Protein AF-A0A2D4M2H2-F1 (afdb_monomer)

Secondary structure (DSSP, 8-state):
--TTS---BTTTBT-S--HHHHHHHHTTPPPP-----------SS----TT---------TTTTSTT--SS-S---EEEEE--S-GGG--EEEE-TT--EEEEE---TT---S--EEEEEE-

Nearest PDB structures (foldseek):
  4z2a-assembly1_A  TM=1.006E+00  e=3.298E-13  Homo sapiens
  6eqv-assembly1_A  TM=1.004E+00  e=7.338E-13  Homo sapiens
  1p8j-assembly1_A  TM=1.001E+00  e=2.975E-12  Mus musculus

Foldseek 3Di:
DFLVPADADPVAGSHDDDPVVVVVCVVVDDDDDDQADDDDDQDPDDDDQPPHDDGDDDDQCCPPDPRRDPDDDDDWDFDDDFDQFQLQDWDWDADPSGDIDTQDDRDPPGRDRRHHDRDIGD

pLDDT: mean 97.58, std 1.26, range [90.19, 98.69]

Structure (mmCIF, N/CA/C/O backbone):
data_AF-A0A2D4M2H2-F1
#
_entry.id   AF-A0A2D4M2H2-F1
#
loop_
_atom_site.group_PDB
_atom_site.id
_atom_site.type_symbol
_atom_site.label_atom_id
_atom_site.label_alt_id
_atom_site.label_comp_id
_atom_site.label_asym_id
_atom_site.label_entity_id
_atom_site.label_seq_id
_atom_site.pdbx_PDB_ins_code
_atom_site.Cartn_x
_atom_site.Cartn_y
_atom_site.Cartn_z
_atom_site.occupancy
_atom_site.B_iso_or_equiv
_atom_site.auth_seq_id
_atom_site.auth_comp_id
_atom_site.auth_asym_id
_atom_site.auth_atom_id
_atom_site.pdbx_PDB_model_num
ATOM 1 N N . THR A 1 1 ? -11.383 -9.904 0.463 1.00 95.12 1 THR A N 1
ATOM 2 C CA . THR A 1 1 ? -11.656 -9.420 1.832 1.00 95.12 1 THR A CA 1
ATOM 3 C C . THR A 1 1 ? -10.337 -9.247 2.551 1.00 95.12 1 THR A C 1
ATOM 5 O O . THR A 1 1 ? -9.447 -10.048 2.304 1.00 95.12 1 THR A O 1
ATOM 8 N N . ASN A 1 2 ? -10.172 -8.196 3.354 1.00 98.19 2 ASN A N 1
ATOM 9 C CA . AS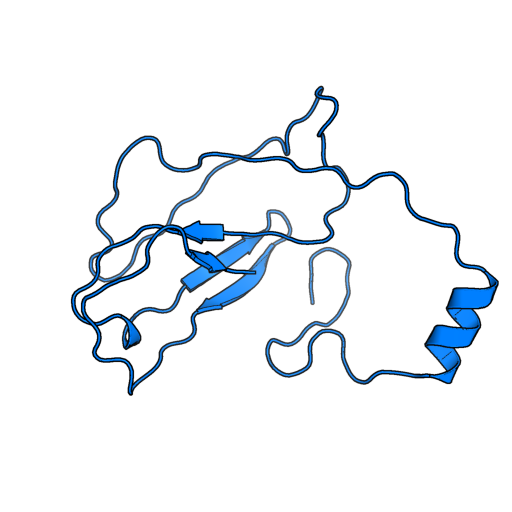N A 1 2 ? -8.954 -7.959 4.132 1.00 98.19 2 ASN A CA 1
ATOM 10 C C . ASN A 1 2 ? -8.939 -8.779 5.438 1.00 98.19 2 ASN A C 1
ATOM 12 O O . ASN A 1 2 ? -9.914 -9.457 5.764 1.00 98.19 2 ASN A O 1
ATOM 16 N N . GLY A 1 3 ? -7.848 -8.683 6.202 1.00 97.75 3 GLY A N 1
ATOM 17 C CA . GLY A 1 3 ? -7.649 -9.438 7.446 1.00 97.75 3 GLY A CA 1
ATOM 18 C C . GLY A 1 3 ? -8.705 -9.204 8.535 1.00 97.75 3 GLY A C 1
ATOM 19 O O . GLY A 1 3 ? -8.859 -10.036 9.418 1.00 97.75 3 GLY A O 1
ATOM 20 N N . VAL A 1 4 ? -9.471 -8.111 8.461 1.00 97.81 4 VAL A N 1
ATOM 21 C CA . VAL A 1 4 ? -10.541 -7.780 9.422 1.00 97.81 4 VAL A CA 1
ATOM 22 C C . VAL A 1 4 ? -11.945 -7.981 8.839 1.00 97.81 4 VAL A C 1
ATOM 24 O O . VAL A 1 4 ? -12.914 -7.417 9.341 1.00 97.81 4 VAL A O 1
ATOM 27 N N . GLY A 1 5 ? -12.075 -8.752 7.756 1.00 98.00 5 GLY A N 1
ATOM 28 C CA . GLY A 1 5 ? -13.377 -9.140 7.210 1.00 98.00 5 GLY A CA 1
ATOM 29 C C . GLY A 1 5 ? -14.050 -8.100 6.306 1.00 98.00 5 GLY A C 1
ATOM 30 O O . GLY A 1 5 ? -15.191 -8.303 5.898 1.00 98.00 5 GLY A O 1
ATOM 31 N N . ARG A 1 6 ? -13.371 -7.009 5.925 1.00 98.31 6 ARG A N 1
ATOM 32 C CA . ARG A 1 6 ? -13.942 -5.973 5.043 1.00 98.31 6 ARG A CA 1
ATOM 33 C C . ARG A 1 6 ? -13.592 -6.212 3.575 1.00 98.31 6 ARG A C 1
ATOM 35 O O . ARG A 1 6 ? -12.473 -6.608 3.238 1.00 98.31 6 ARG A O 1
ATOM 42 N N . LYS A 1 7 ? -14.547 -5.974 2.674 1.00 98.44 7 LYS A N 1
ATOM 43 C CA . LYS A 1 7 ? -14.294 -5.974 1.225 1.00 98.44 7 LYS A CA 1
ATOM 44 C C . LYS A 1 7 ? -13.563 -4.683 0.849 1.00 98.44 7 LYS A C 1
ATOM 46 O O . LYS A 1 7 ? -13.897 -3.620 1.356 1.00 98.44 7 LYS A O 1
ATOM 51 N N . VAL A 1 8 ? -12.559 -4.803 -0.013 1.00 98.19 8 VAL A N 1
ATOM 52 C CA . VAL A 1 8 ? -11.766 -3.683 -0.529 1.00 98.19 8 VAL A CA 1
ATOM 53 C C . VAL A 1 8 ? -11.417 -3.972 -1.987 1.00 98.19 8 VAL A C 1
ATOM 55 O O . VAL A 1 8 ? -11.204 -5.133 -2.343 1.00 98.19 8 VAL A O 1
ATOM 58 N N . SER A 1 9 ? -11.396 -2.934 -2.817 1.00 98.19 9 SER A N 1
ATOM 59 C CA . SER A 1 9 ? -11.045 -2.981 -4.237 1.00 98.19 9 SER A CA 1
ATOM 60 C C . SER A 1 9 ? -9.999 -1.918 -4.554 1.00 98.19 9 SER A C 1
ATOM 62 O O . SER A 1 9 ? -10.096 -0.796 -4.064 1.00 98.19 9 SER A O 1
ATOM 64 N N . HIS A 1 10 ? -9.045 -2.229 -5.431 1.00 97.62 10 HIS A N 1
ATOM 65 C CA . HIS A 1 10 ? -8.098 -1.239 -5.960 1.00 97.62 10 HIS A CA 1
ATOM 66 C C . HIS A 1 10 ? -8.773 -0.153 -6.805 1.00 97.62 10 HIS A C 1
ATOM 68 O O . HIS A 1 10 ? -8.230 0.937 -6.929 1.00 97.62 10 HIS A O 1
ATOM 74 N N . SER A 1 11 ? -9.960 -0.421 -7.355 1.00 97.56 11 SER A N 1
ATOM 75 C CA . SER A 1 11 ? -10.730 0.559 -8.134 1.00 97.56 11 SER A CA 1
ATOM 76 C C . SER A 1 11 ? -11.732 1.348 -7.290 1.00 97.56 11 SER A C 1
ATOM 78 O O . SER A 1 11 ? -12.063 2.472 -7.646 1.00 97.56 11 SER A O 1
ATOM 80 N N . TYR A 1 12 ? -12.237 0.764 -6.195 1.00 97.62 12 TYR A N 1
ATOM 81 C CA . TYR A 1 12 ? -13.371 1.321 -5.436 1.00 97.62 12 TYR A CA 1
ATOM 82 C C . TYR A 1 12 ? -13.084 1.568 -3.950 1.00 97.62 12 TYR A C 1
ATOM 84 O O . TYR A 1 12 ? -13.980 1.976 -3.214 1.00 97.62 12 TYR A O 1
ATOM 92 N N . GLY A 1 13 ? -11.874 1.283 -3.467 1.00 98.19 13 GLY A N 1
ATOM 93 C CA . GLY A 1 13 ? -11.564 1.340 -2.041 1.00 98.19 13 GLY A CA 1
ATOM 94 C C . GLY A 1 13 ? -12.512 0.453 -1.229 1.00 98.19 13 GLY A C 1
ATOM 95 O O . GLY A 1 13 ? -12.749 -0.703 -1.586 1.00 98.19 13 GLY A O 1
ATOM 96 N N . TYR A 1 14 ? -13.073 0.998 -0.148 1.00 98.31 14 TYR A N 1
ATOM 97 C CA . TYR A 1 14 ? -14.077 0.321 0.686 1.00 98.31 14 TYR A CA 1
ATOM 98 C C . TYR A 1 14 ? -15.507 0.358 0.113 1.00 98.31 14 TYR A C 1
ATOM 100 O O . TYR A 1 14 ? -16.416 -0.193 0.731 1.00 98.31 14 TYR A O 1
ATOM 108 N N . GLY A 1 15 ? -15.707 0.943 -1.070 1.00 98.38 15 GLY A N 1
ATOM 109 C CA . GLY A 1 15 ? -17.002 1.048 -1.735 1.00 98.38 15 GLY A CA 1
ATOM 110 C C . GLY A 1 15 ? -17.510 2.484 -1.821 1.00 98.38 15 GLY A C 1
ATOM 111 O O . GLY A 1 15 ? -16.782 3.445 -1.578 1.00 98.38 15 GLY A O 1
ATOM 112 N N . LEU A 1 16 ? -18.776 2.615 -2.212 1.00 98.50 16 LEU A N 1
ATOM 113 C CA . LEU A 1 16 ? -19.441 3.904 -2.354 1.00 98.50 16 LEU A CA 1
ATOM 114 C C . LEU A 1 16 ? -19.654 4.559 -0.981 1.00 98.50 16 LEU A C 1
ATOM 116 O O . LEU A 1 16 ? -19.991 3.880 -0.011 1.00 98.50 16 LEU A O 1
ATOM 120 N N . LEU A 1 17 ? -19.479 5.878 -0.910 1.00 98.56 17 LEU A N 1
ATOM 121 C CA . LEU A 1 17 ? -19.775 6.642 0.299 1.00 98.56 17 LEU A CA 1
ATOM 122 C C . LEU A 1 17 ? -21.283 6.667 0.564 1.00 98.56 17 LEU A C 1
ATOM 124 O O . LEU A 1 17 ? -22.070 6.974 -0.329 1.00 98.56 17 LEU A O 1
ATOM 128 N N . ASP A 1 18 ? -21.665 6.416 1.812 1.00 98.50 18 ASP A N 1
ATOM 129 C CA . ASP A 1 18 ? -23.037 6.557 2.297 1.00 98.50 18 ASP A CA 1
ATOM 130 C C . ASP A 1 18 ? -23.096 7.724 3.290 1.00 98.50 18 ASP A C 1
ATOM 132 O O . ASP A 1 18 ? -22.598 7.636 4.416 1.00 98.50 18 ASP A O 1
ATOM 136 N N . ALA A 1 19 ? -23.684 8.842 2.859 1.00 98.56 19 ALA A N 1
ATOM 137 C CA . ALA A 1 19 ? -23.782 10.051 3.674 1.00 98.56 19 ALA A CA 1
ATOM 138 C C . ALA A 1 19 ? -24.600 9.834 4.958 1.00 98.56 19 ALA A C 1
ATOM 140 O O . ALA A 1 19 ? -24.225 10.345 6.016 1.00 98.56 19 ALA A O 1
ATOM 141 N N . GLY A 1 20 ? -25.681 9.051 4.888 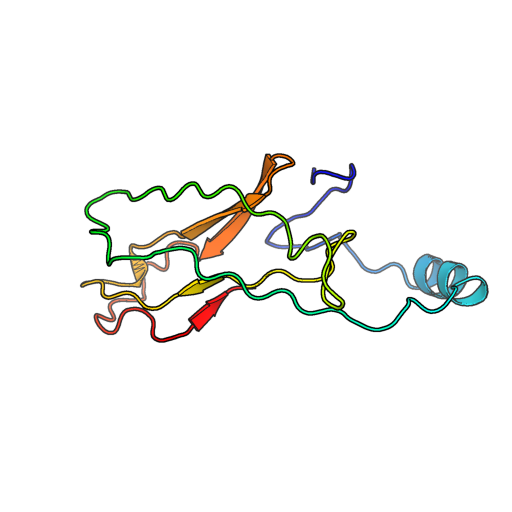1.00 98.69 20 GLY A N 1
ATOM 142 C CA . GLY A 1 20 ? -26.522 8.747 6.043 1.00 98.69 20 GLY A CA 1
ATOM 143 C C . GLY A 1 20 ? -25.769 7.909 7.074 1.00 98.69 20 GLY A C 1
ATOM 144 O O . GLY A 1 20 ? -25.758 8.251 8.258 1.00 98.69 20 GLY A O 1
ATOM 145 N N . ALA A 1 21 ? -25.068 6.868 6.620 1.00 98.56 21 ALA A N 1
ATOM 146 C CA . ALA A 1 21 ? -24.257 6.016 7.485 1.00 98.56 21 ALA A CA 1
ATOM 147 C C . ALA A 1 21 ? -23.077 6.773 8.116 1.00 98.56 21 ALA A C 1
ATOM 149 O O . ALA A 1 21 ? -22.804 6.598 9.305 1.00 98.56 21 ALA A O 1
ATOM 150 N N . MET A 1 22 ? -22.401 7.648 7.360 1.00 98.62 22 MET A N 1
ATOM 151 C CA . MET A 1 22 ? -21.299 8.466 7.883 1.00 98.62 22 MET A CA 1
ATOM 152 C C . MET A 1 22 ? -21.765 9.405 9.000 1.00 98.62 22 MET A C 1
ATOM 154 O O . MET A 1 22 ? -21.148 9.435 10.064 1.00 98.62 22 MET A O 1
ATOM 158 N N . VAL A 1 23 ? -22.868 10.136 8.801 1.00 98.56 23 VAL A N 1
ATOM 159 C CA . VAL A 1 23 ? -23.411 11.046 9.827 1.00 98.56 23 VAL A CA 1
ATOM 160 C C . VAL A 1 23 ? -23.921 10.268 11.040 1.00 98.56 23 VAL A C 1
ATOM 162 O O . VAL A 1 23 ? -23.699 10.688 12.176 1.00 98.56 23 VAL A O 1
ATOM 165 N N . ALA A 1 24 ? -24.579 9.126 10.826 1.00 98.56 24 ALA A N 1
ATOM 166 C CA . ALA A 1 24 ? -25.038 8.269 11.915 1.00 98.56 24 ALA A CA 1
ATOM 167 C C . ALA A 1 24 ? -23.868 7.764 12.776 1.00 98.56 24 ALA A C 1
ATOM 169 O O . ALA A 1 24 ? -23.948 7.822 14.002 1.00 98.56 24 ALA A O 1
ATOM 170 N N . LEU A 1 25 ? -22.765 7.337 12.149 1.00 98.44 25 LEU A N 1
ATOM 171 C CA . LEU A 1 25 ? -21.555 6.914 12.854 1.00 98.44 25 LEU A CA 1
ATOM 172 C C . LEU A 1 25 ? -20.876 8.086 13.579 1.00 98.44 25 LEU A C 1
ATOM 174 O O . LEU A 1 25 ? -20.457 7.927 14.724 1.00 98.44 25 LEU A O 1
ATOM 178 N N . ALA A 1 26 ? -20.803 9.261 12.945 1.00 98.44 26 ALA A N 1
ATOM 179 C CA . ALA A 1 26 ? -20.146 10.445 13.498 1.00 98.44 26 ALA A CA 1
ATOM 180 C C . ALA A 1 26 ? -20.762 10.912 14.826 1.00 98.44 26 ALA A C 1
ATOM 182 O O . ALA A 1 26 ? -20.031 11.333 15.719 1.00 98.44 26 ALA A O 1
ATOM 183 N N . LYS A 1 27 ? -22.087 10.785 14.994 1.00 98.44 27 LYS A N 1
ATOM 184 C CA . LYS A 1 27 ? -22.790 11.163 16.236 1.00 98.44 27 LYS A CA 1
ATOM 185 C C . LYS A 1 27 ? -22.295 10.414 17.476 1.00 98.44 27 LYS A C 1
ATOM 187 O O . LYS A 1 27 ? -22.339 10.972 18.566 1.00 98.44 27 LYS A O 1
ATOM 192 N N . ASN A 1 28 ? -21.819 9.182 17.302 1.00 98.06 28 ASN A N 1
ATOM 193 C CA . ASN A 1 28 ? -21.343 8.316 18.383 1.00 98.06 28 ASN A CA 1
ATOM 194 C C . ASN A 1 28 ? -19.839 8.009 18.256 1.00 98.06 28 ASN A C 1
ATOM 196 O O . ASN A 1 28 ? -19.340 7.058 18.862 1.00 98.06 28 ASN A O 1
ATOM 200 N N . TRP A 1 29 ? -19.111 8.773 17.437 1.00 98.31 29 TRP A N 1
ATOM 201 C CA . TRP A 1 29 ? -17.699 8.524 17.184 1.00 98.31 29 TRP A CA 1
ATOM 202 C C . TRP A 1 29 ? -16.842 8.974 18.366 1.00 98.31 29 TRP A C 1
ATOM 204 O O . TRP A 1 29 ? -16.882 10.129 18.783 1.00 98.31 29 TRP A O 1
ATOM 214 N N . THR A 1 30 ? -16.018 8.065 18.881 1.00 98.38 30 THR A N 1
ATOM 215 C CA . THR A 1 30 ? -14.979 8.405 19.858 1.00 98.38 30 THR A CA 1
ATOM 216 C C . THR A 1 30 ? -13.680 8.690 19.117 1.00 98.38 30 THR A C 1
ATOM 218 O O . THR A 1 30 ? -13.210 7.843 18.354 1.00 98.38 30 THR A O 1
ATOM 221 N N . SER A 1 31 ? -13.092 9.867 19.345 1.00 97.81 31 SER A N 1
ATOM 222 C CA . SER A 1 31 ? -11.805 10.238 18.753 1.00 97.81 31 SER A CA 1
ATOM 223 C C . SER A 1 31 ? -10.739 9.183 19.034 1.00 97.81 31 SER A C 1
ATOM 225 O O . SER A 1 31 ? -10.599 8.692 20.156 1.00 97.81 31 SER A O 1
ATOM 227 N N . VAL A 1 32 ? -9.982 8.836 17.994 1.00 97.25 32 VAL A N 1
ATOM 228 C CA . VAL A 1 32 ? -8.866 7.898 18.112 1.00 97.25 32 VAL A CA 1
ATOM 229 C C . VAL A 1 32 ? -7.715 8.529 18.898 1.00 97.25 32 VAL A C 1
ATOM 231 O O . VAL A 1 32 ? -7.616 9.751 19.016 1.00 97.25 32 VAL A O 1
ATOM 234 N N . GLY A 1 33 ? -6.848 7.684 19.461 1.00 95.62 33 GLY A N 1
ATOM 235 C CA . GLY A 1 33 ? -5.647 8.143 20.157 1.00 95.62 33 GLY A CA 1
ATOM 236 C C . GLY A 1 33 ? -4.620 8.790 19.214 1.00 95.62 33 GLY A C 1
ATOM 237 O O . GLY A 1 33 ? -4.815 8.805 17.998 1.00 95.62 33 GLY A O 1
ATOM 238 N N . PRO A 1 34 ? -3.497 9.294 19.756 1.00 96.44 34 PRO A N 1
ATOM 239 C CA . PRO A 1 34 ? -2.437 9.884 18.947 1.00 96.44 34 PRO A CA 1
ATOM 240 C C . PRO A 1 34 ? -1.910 8.914 17.887 1.00 96.44 34 PRO A C 1
ATOM 242 O O . PRO A 1 34 ? -1.672 7.736 18.174 1.00 96.44 34 PRO A O 1
ATOM 245 N N . GLN A 1 35 ? -1.672 9.434 16.683 1.00 97.69 35 GLN A N 1
ATOM 246 C CA . GLN A 1 35 ? -1.047 8.681 15.603 1.00 97.69 35 GLN A CA 1
ATOM 247 C C . GLN A 1 35 ? 0.341 8.187 16.036 1.00 97.69 35 GLN A C 1
ATOM 249 O O . GLN A 1 35 ? 1.132 8.928 16.623 1.00 97.69 35 GLN A O 1
ATOM 254 N N . ARG A 1 36 ? 0.660 6.933 15.706 1.00 97.69 36 ARG A N 1
ATOM 255 C CA . ARG A 1 36 ? 1.988 6.342 15.911 1.00 97.69 36 ARG A CA 1
ATOM 256 C C . ARG A 1 36 ? 2.618 5.983 14.574 1.00 97.69 36 ARG A C 1
ATOM 258 O O . ARG A 1 36 ? 1.935 5.507 13.671 1.00 97.69 36 ARG A O 1
ATOM 265 N N . LYS A 1 37 ? 3.935 6.166 14.472 1.00 98.25 37 LYS A N 1
ATOM 266 C CA . LYS A 1 37 ? 4.718 5.850 13.272 1.00 98.25 37 LYS A CA 1
ATOM 267 C C . LYS A 1 37 ? 5.854 4.887 13.608 1.00 98.25 37 LYS A C 1
ATOM 269 O O . LYS A 1 37 ? 6.826 5.266 14.261 1.00 98.25 37 LYS A O 1
ATOM 274 N N . CYS A 1 38 ? 5.736 3.653 13.134 1.00 98.25 38 CYS A N 1
ATOM 275 C CA . CYS A 1 38 ? 6.808 2.664 13.175 1.00 98.25 38 CYS A CA 1
ATOM 276 C C . CYS A 1 38 ? 7.515 2.633 11.814 1.00 98.25 38 CYS A C 1
ATOM 278 O O . CYS A 1 38 ? 6.856 2.488 10.786 1.00 98.25 38 CYS A O 1
ATOM 280 N N . ILE A 1 39 ? 8.836 2.811 11.810 1.00 97.88 39 ILE A N 1
ATOM 281 C CA . ILE A 1 39 ? 9.681 2.761 10.609 1.00 97.88 39 ILE A CA 1
ATOM 282 C C . ILE A 1 39 ? 10.543 1.511 10.722 1.00 97.88 39 ILE A C 1
ATOM 284 O O . ILE A 1 39 ? 11.098 1.249 11.790 1.00 97.88 39 ILE A O 1
ATOM 288 N N . ILE A 1 40 ? 10.603 0.734 9.644 1.00 97.06 40 ILE A N 1
ATOM 289 C CA . ILE A 1 40 ? 11.286 -0.556 9.612 1.00 97.06 40 ILE A CA 1
ATOM 290 C C . ILE A 1 40 ? 12.089 -0.634 8.321 1.00 97.06 40 ILE A C 1
ATOM 292 O O . ILE A 1 40 ? 11.505 -0.631 7.236 1.00 97.06 40 ILE A O 1
ATOM 296 N N . ASP A 1 41 ? 13.406 -0.736 8.453 1.00 96.44 41 ASP A N 1
ATOM 297 C CA . ASP A 1 41 ? 14.294 -1.002 7.328 1.00 96.44 41 ASP A CA 1
ATOM 298 C C . ASP A 1 41 ? 14.299 -2.508 7.054 1.00 96.44 41 ASP A C 1
ATOM 300 O O . ASP A 1 41 ? 14.558 -3.321 7.943 1.00 96.44 41 ASP A O 1
ATOM 304 N N . ILE A 1 42 ? 13.928 -2.889 5.831 1.00 96.25 42 ILE A N 1
ATOM 305 C CA . ILE A 1 42 ? 13.664 -4.293 5.479 1.00 96.25 42 ILE A CA 1
ATOM 306 C C . ILE A 1 42 ? 14.895 -4.985 4.895 1.00 96.25 42 ILE A C 1
ATOM 308 O O . ILE A 1 42 ? 15.108 -6.172 5.138 1.00 96.25 42 ILE A O 1
ATOM 312 N N . LEU A 1 43 ? 15.679 -4.274 4.085 1.00 94.50 43 LEU A N 1
ATOM 313 C CA . LEU A 1 43 ? 16.794 -4.848 3.342 1.00 94.50 43 LEU A CA 1
ATOM 314 C C . LEU A 1 43 ? 18.125 -4.380 3.940 1.00 94.50 43 LEU A C 1
ATOM 316 O O . LEU A 1 43 ? 18.396 -3.182 3.899 1.00 94.50 43 LEU A O 1
ATOM 320 N N . PRO A 1 44 ? 18.965 -5.295 4.460 1.00 90.19 44 PRO A N 1
ATOM 321 C CA . PRO A 1 44 ? 20.320 -4.947 4.883 1.00 90.19 44 PRO A CA 1
ATOM 322 C C . PRO A 1 44 ? 21.268 -4.768 3.688 1.00 90.19 44 PRO A C 1
ATOM 324 O O . PRO A 1 44 ? 22.279 -4.085 3.801 1.00 90.19 44 PRO A O 1
ATOM 327 N N . GLU A 1 45 ? 20.937 -5.373 2.544 1.00 94.38 45 GLU A N 1
ATOM 328 C CA . GLU A 1 45 ? 21.727 -5.346 1.316 1.00 94.38 45 GLU A CA 1
ATOM 329 C C . GLU A 1 45 ? 20.821 -5.251 0.072 1.00 94.38 45 GLU A C 1
ATOM 331 O O . GLU A 1 45 ? 19.659 -5.685 0.121 1.00 94.38 45 GLU A O 1
ATOM 336 N N . PRO A 1 46 ? 21.319 -4.695 -1.050 1.00 96.81 46 PRO A N 1
ATOM 337 C CA . PRO A 1 46 ? 20.585 -4.663 -2.311 1.00 96.81 46 PRO A CA 1
ATOM 338 C C . PRO A 1 46 ? 20.249 -6.070 -2.818 1.00 96.81 46 PRO A C 1
ATOM 340 O O . PRO A 1 46 ? 21.038 -7.001 -2.670 1.00 96.81 46 PRO A O 1
ATOM 343 N N . LYS A 1 47 ? 19.094 -6.219 -3.474 1.00 97.31 47 LYS A N 1
ATOM 344 C CA . LYS A 1 47 ? 18.668 -7.480 -4.095 1.00 97.31 47 LYS A CA 1
ATOM 345 C C . LYS A 1 47 ? 18.407 -7.291 -5.579 1.00 97.31 47 LYS A C 1
ATOM 347 O O . LYS A 1 47 ? 17.774 -6.311 -5.967 1.00 97.31 47 LYS A O 1
ATOM 352 N N . ASP A 1 48 ? 18.863 -8.248 -6.383 1.00 97.00 48 ASP A N 1
ATOM 353 C CA . ASP A 1 48 ? 18.551 -8.270 -7.808 1.00 97.00 48 ASP A CA 1
ATOM 354 C C . ASP A 1 48 ? 17.065 -8.581 -8.032 1.00 97.00 48 ASP A C 1
ATOM 356 O O . ASP A 1 48 ? 16.494 -9.462 -7.385 1.00 97.00 48 ASP A O 1
ATOM 360 N N . ILE A 1 49 ? 16.437 -7.836 -8.942 1.00 97.12 49 ILE A N 1
ATOM 361 C CA . ILE A 1 49 ? 15.017 -8.006 -9.273 1.00 97.12 49 ILE A CA 1
ATOM 362 C C . ILE A 1 49 ? 14.839 -9.132 -10.299 1.00 97.12 49 ILE A C 1
ATOM 364 O O . ILE A 1 49 ? 13.872 -9.894 -10.218 1.00 97.12 49 ILE A O 1
ATOM 368 N N . GLY A 1 50 ? 15.749 -9.237 -11.275 1.00 93.31 50 GLY A N 1
ATOM 369 C CA . GLY A 1 50 ? 15.641 -10.177 -12.387 1.00 93.31 50 GLY A CA 1
ATOM 370 C C . GLY A 1 50 ? 14.244 -10.181 -13.028 1.00 93.31 50 GLY A C 1
ATOM 371 O O . GLY A 1 50 ? 13.702 -9.140 -13.410 1.00 93.31 50 GLY A O 1
ATOM 372 N N . LYS A 1 51 ? 13.648 -11.377 -13.129 1.00 94.75 51 LYS A N 1
ATOM 373 C CA . LYS A 1 51 ? 12.254 -11.572 -13.578 1.00 94.75 51 LYS A CA 1
ATOM 374 C C . LYS A 1 51 ? 11.232 -11.491 -12.441 1.00 94.75 51 LYS A C 1
ATOM 376 O O . LYS A 1 51 ? 10.065 -11.210 -12.693 1.00 94.75 51 LYS A O 1
ATOM 381 N N . PHE A 1 52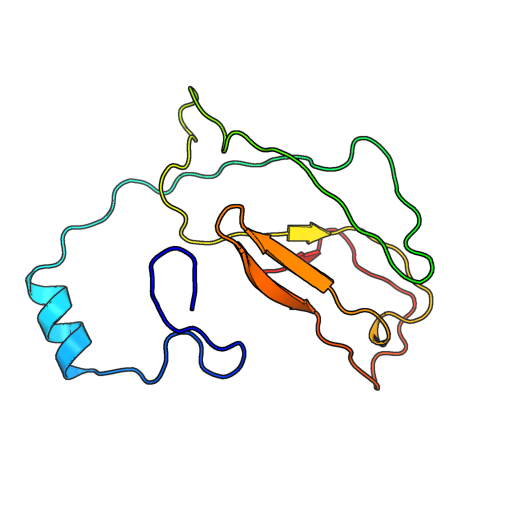 ? 11.645 -11.818 -11.221 1.00 97.06 52 PHE A N 1
ATOM 382 C CA . PHE A 1 52 ? 10.789 -11.877 -10.045 1.00 97.06 52 PHE A CA 1
ATOM 383 C C . PHE A 1 52 ? 11.654 -11.827 -8.788 1.00 97.06 52 PHE A C 1
ATOM 385 O O . PHE A 1 52 ? 12.619 -12.581 -8.669 1.00 97.06 52 PHE A O 1
ATOM 392 N N . LEU A 1 53 ? 11.251 -10.991 -7.834 1.00 98.06 53 LEU A N 1
ATOM 393 C CA . LEU A 1 53 ? 11.877 -10.875 -6.526 1.00 98.06 53 LEU A CA 1
ATOM 394 C C . LEU A 1 53 ? 10.804 -10.935 -5.444 1.00 98.06 53 LEU A C 1
ATOM 396 O O . LEU A 1 53 ? 9.814 -10.204 -5.487 1.00 98.06 53 LEU A O 1
ATOM 400 N N . GLU A 1 54 ? 11.047 -11.770 -4.439 1.00 97.88 54 GLU A N 1
ATOM 401 C CA . GLU A 1 54 ? 10.228 -11.850 -3.240 1.00 97.88 54 GLU A CA 1
ATOM 402 C C . GLU A 1 54 ? 11.077 -11.568 -2.000 1.00 97.88 54 GLU A C 1
ATOM 404 O O . GLU A 1 54 ? 12.133 -12.166 -1.785 1.00 97.88 54 GLU A O 1
ATOM 409 N N . VAL A 1 55 ? 10.597 -10.651 -1.161 1.00 97.75 55 VAL A N 1
ATOM 410 C CA . VAL A 1 55 ? 11.229 -10.296 0.110 1.00 97.75 55 VAL A CA 1
ATOM 411 C C . VAL A 1 55 ? 10.248 -10.598 1.232 1.00 97.75 55 VAL A C 1
ATOM 413 O O . VAL A 1 55 ? 9.176 -10.001 1.310 1.00 97.75 55 VAL A O 1
ATOM 416 N N . ARG A 1 56 ? 10.619 -11.533 2.110 1.00 97.12 56 ARG A N 1
ATOM 417 C CA . ARG A 1 56 ? 9.859 -11.870 3.317 1.00 97.12 56 ARG A CA 1
ATOM 418 C C . ARG A 1 56 ? 10.610 -11.371 4.536 1.00 97.12 56 ARG A C 1
ATOM 420 O O . ARG A 1 56 ? 11.758 -11.748 4.738 1.00 97.12 56 ARG A O 1
ATOM 427 N N . GLN A 1 57 ? 9.936 -10.582 5.363 1.00 95.75 57 GLN A N 1
ATOM 428 C CA . GLN A 1 57 ? 10.483 -10.099 6.621 1.00 95.75 57 GLN A CA 1
ATOM 429 C C . GLN A 1 57 ? 9.436 -10.240 7.719 1.00 95.75 57 GLN A C 1
ATOM 431 O O . GLN A 1 57 ? 8.297 -9.794 7.573 1.00 95.75 57 GLN A O 1
ATOM 436 N N . LYS A 1 58 ? 9.831 -10.851 8.839 1.00 96.12 58 LYS A N 1
ATOM 437 C CA . LYS A 1 58 ? 9.037 -10.807 10.066 1.00 96.12 58 LYS A CA 1
ATOM 438 C C . LYS A 1 58 ? 9.342 -9.491 10.772 1.00 96.12 58 LYS A C 1
ATOM 440 O O . LYS A 1 58 ? 10.508 -9.162 10.982 1.00 96.12 58 LYS A O 1
ATOM 445 N N . VAL A 1 59 ? 8.294 -8.758 11.124 1.00 96.19 59 VAL A N 1
ATOM 446 C CA . VAL A 1 59 ? 8.383 -7.463 11.803 1.00 96.19 59 VAL A CA 1
ATOM 447 C C . VAL A 1 59 ? 7.592 -7.498 13.105 1.00 96.19 59 VAL A C 1
ATOM 449 O O . VAL A 1 59 ? 6.603 -8.223 13.208 1.00 96.19 59 VAL A O 1
ATOM 452 N N . ASP A 1 60 ? 8.025 -6.724 14.094 1.00 95.62 60 ASP A N 1
ATOM 453 C CA . ASP A 1 60 ? 7.403 -6.636 15.422 1.00 95.62 60 ASP A CA 1
ATOM 454 C C . ASP A 1 60 ? 6.489 -5.407 15.585 1.00 95.62 60 ASP A C 1
ATOM 456 O O . ASP A 1 60 ? 5.919 -5.198 16.653 1.00 95.62 60 ASP A O 1
ATOM 460 N N . ALA A 1 61 ? 6.362 -4.579 14.542 1.00 97.12 61 ALA A N 1
ATOM 461 C CA . ALA A 1 61 ? 5.624 -3.315 14.564 1.00 97.12 61 ALA A CA 1
ATOM 462 C C . ALA A 1 61 ? 6.052 -2.368 15.708 1.00 97.12 61 ALA A C 1
ATOM 464 O O . ALA A 1 61 ? 5.219 -1.661 16.286 1.00 97.12 61 ALA A O 1
ATOM 465 N N . CYS A 1 62 ? 7.357 -2.340 16.015 1.00 97.81 62 CYS A N 1
ATOM 466 C CA . CYS A 1 62 ? 7.958 -1.531 17.076 1.00 97.81 62 CYS A CA 1
ATOM 467 C C . CYS A 1 62 ? 7.444 -1.897 18.479 1.00 97.81 62 CYS A C 1
ATOM 469 O O . CYS A 1 62 ? 7.291 -1.025 19.341 1.00 97.81 62 CYS A O 1
ATOM 471 N N . TRP A 1 63 ? 7.146 -3.179 18.710 1.00 96.75 63 TRP A N 1
ATOM 472 C CA . TRP A 1 63 ? 6.675 -3.682 19.999 1.00 96.75 63 TRP A CA 1
ATOM 473 C C . TRP A 1 63 ? 7.580 -3.244 21.164 1.00 96.75 63 T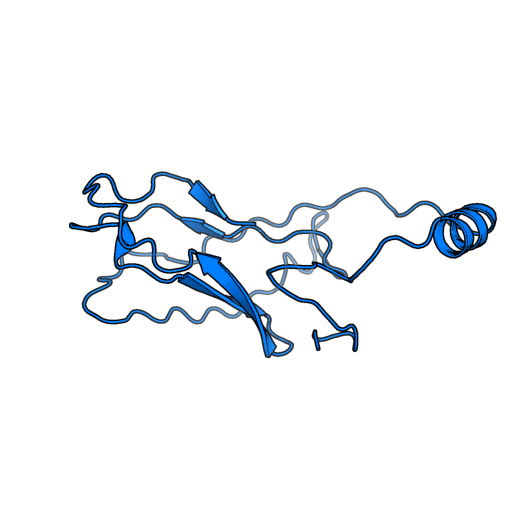RP A C 1
ATOM 475 O O . TRP A 1 63 ? 8.802 -3.183 21.045 1.00 96.75 63 TRP A O 1
ATOM 485 N N . GLY A 1 64 ? 6.968 -2.901 22.301 1.00 96.12 64 GLY A N 1
ATOM 486 C CA . GLY A 1 64 ? 7.680 -2.430 23.495 1.00 96.12 64 GLY A CA 1
ATOM 487 C C . GLY A 1 64 ? 8.178 -0.978 23.442 1.00 96.12 64 GLY A C 1
ATOM 488 O O . GLY A 1 64 ? 8.728 -0.499 24.428 1.00 96.12 64 GLY A O 1
ATOM 489 N N . LYS A 1 65 ? 7.968 -0.252 22.335 1.00 96.88 65 LYS A N 1
ATOM 490 C CA . LYS A 1 65 ? 8.355 1.163 22.183 1.00 96.88 65 LYS A CA 1
ATOM 491 C C . LYS A 1 65 ? 7.136 2.094 22.175 1.00 96.88 65 LYS A C 1
ATOM 493 O O . LYS A 1 65 ? 6.000 1.670 21.935 1.00 96.88 65 LYS A O 1
ATOM 498 N N . ALA A 1 66 ? 7.378 3.393 22.375 1.00 95.44 66 ALA A N 1
ATOM 499 C CA . ALA A 1 66 ? 6.340 4.433 22.349 1.00 95.44 66 ALA A CA 1
ATOM 500 C C . ALA A 1 66 ? 5.592 4.510 21.001 1.00 95.44 66 ALA A C 1
ATOM 502 O O . ALA A 1 66 ? 4.413 4.853 20.957 1.00 95.44 66 ALA A O 1
ATOM 503 N N . ASN A 1 67 ? 6.257 4.136 19.905 1.00 97.06 67 ASN A N 1
ATOM 504 C CA . ASN A 1 67 ? 5.701 4.114 18.555 1.00 97.06 67 ASN A CA 1
ATOM 505 C C . ASN A 1 67 ? 5.158 2.738 18.120 1.00 97.06 67 ASN A C 1
ATOM 507 O O . ASN A 1 67 ? 4.961 2.519 16.927 1.00 97.06 67 ASN A O 1
ATOM 511 N N . SER A 1 68 ? 4.908 1.825 19.065 1.00 97.62 68 SER A N 1
ATOM 512 C CA . SER A 1 68 ? 4.302 0.515 18.791 1.00 97.62 68 SER A CA 1
ATOM 513 C C . SER A 1 68 ? 2.931 0.645 18.123 1.00 97.62 68 SER A C 1
ATOM 515 O O . SER A 1 68 ? 2.054 1.361 18.618 1.00 97.62 68 SER A O 1
ATOM 517 N N . VAL A 1 69 ? 2.718 -0.071 17.017 1.00 97.75 69 VAL A N 1
ATOM 518 C CA . VAL A 1 69 ? 1.462 -0.030 16.252 1.00 97.75 69 VAL A CA 1
ATOM 519 C C . VAL A 1 69 ? 0.722 -1.357 16.386 1.00 97.75 69 VAL A C 1
ATOM 521 O O . VAL A 1 69 ? 1.089 -2.353 15.774 1.00 97.75 69 VAL A O 1
ATOM 524 N N . ALA A 1 70 ? -0.357 -1.360 17.170 1.00 94.25 70 ALA A N 1
ATOM 525 C CA . ALA A 1 70 ? -1.224 -2.531 17.335 1.00 94.25 70 ALA A CA 1
ATOM 526 C C . ALA A 1 70 ? -2.398 -2.567 16.338 1.00 94.25 70 ALA A C 1
ATOM 528 O O . ALA A 1 70 ? -2.975 -3.623 16.089 1.00 94.25 70 ALA A O 1
ATOM 529 N N . ARG A 1 71 ? -2.786 -1.410 15.786 1.00 96.06 71 ARG A N 1
ATOM 530 C CA . ARG A 1 71 ? -3.877 -1.261 14.814 1.00 96.06 71 ARG A CA 1
ATOM 531 C C . ARG A 1 71 ? -3.385 -0.371 13.683 1.00 96.06 71 ARG A C 1
ATOM 533 O O . ARG A 1 71 ? -2.9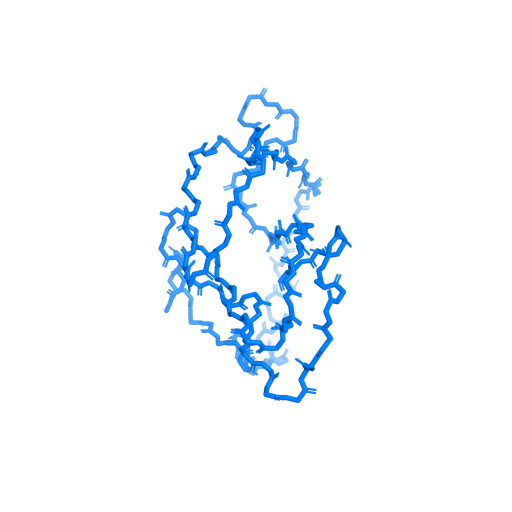73 0.755 13.935 1.00 96.06 71 ARG A O 1
ATOM 540 N N . LEU A 1 72 ? -3.381 -0.908 12.467 1.00 97.44 72 LEU A N 1
ATOM 541 C CA . LEU A 1 72 ? -2.893 -0.201 11.286 1.00 97.44 72 LEU A CA 1
ATOM 542 C C . LEU A 1 72 ? -3.939 0.778 10.745 1.00 97.44 72 LEU A C 1
ATOM 544 O O . LEU A 1 72 ? -5.122 0.445 10.670 1.00 97.44 72 LEU A O 1
ATOM 548 N N . GLU A 1 73 ? -3.458 1.944 10.316 1.00 97.81 73 GLU A N 1
ATOM 549 C CA . GLU A 1 73 ? -4.216 2.949 9.563 1.00 97.81 73 GLU A CA 1
ATOM 550 C C . GLU A 1 73 ? -3.724 2.973 8.111 1.00 97.81 73 GLU A C 1
ATOM 552 O O . GLU A 1 73 ? -4.419 2.515 7.208 1.00 97.81 73 GLU A O 1
ATOM 557 N N . HIS A 1 74 ? -2.478 3.416 7.912 1.00 97.81 74 HIS A N 1
ATOM 558 C CA . HIS A 1 74 ? -1.796 3.466 6.621 1.00 97.81 74 HIS A CA 1
ATOM 559 C C . HIS A 1 74 ? -0.499 2.655 6.677 1.00 97.81 74 HIS A C 1
ATOM 561 O O . HIS A 1 74 ? 0.136 2.546 7.728 1.00 97.81 74 HIS A O 1
ATOM 567 N N . VAL A 1 75 ? -0.089 2.113 5.532 1.00 98.31 75 VAL A N 1
ATOM 568 C CA . VAL A 1 75 ? 1.195 1.429 5.352 1.00 98.31 75 VAL A CA 1
ATOM 569 C C . VAL A 1 75 ? 1.874 2.041 4.140 1.00 98.31 75 VAL A C 1
ATOM 571 O O . VAL A 1 75 ? 1.222 2.251 3.125 1.00 98.31 75 VAL A O 1
ATOM 574 N N . GLN A 1 76 ? 3.172 2.314 4.248 1.00 98.50 76 GLN A N 1
ATOM 575 C CA . GLN A 1 76 ? 3.984 2.739 3.116 1.00 98.50 76 GLN A CA 1
ATOM 576 C C . GLN A 1 76 ? 5.101 1.734 2.868 1.00 98.50 76 GLN A C 1
ATOM 578 O O . GLN A 1 76 ? 5.822 1.371 3.797 1.00 98.50 76 GLN A O 1
ATOM 583 N N . ALA A 1 77 ? 5.278 1.337 1.611 1.00 98.31 77 ALA A N 1
ATOM 584 C CA . ALA A 1 77 ? 6.511 0.715 1.149 1.00 98.31 77 ALA A CA 1
ATOM 585 C C . ALA A 1 77 ? 7.316 1.786 0.413 1.00 98.31 77 ALA A C 1
ATOM 587 O O . ALA A 1 77 ? 6.970 2.171 -0.704 1.00 98.31 77 ALA A O 1
ATOM 588 N N . ARG A 1 78 ? 8.360 2.303 1.066 1.00 98.44 78 ARG A N 1
ATOM 589 C CA . ARG A 1 78 ? 9.282 3.265 0.455 1.00 98.44 78 ARG A CA 1
ATOM 590 C C . ARG A 1 78 ? 10.356 2.491 -0.286 1.00 98.44 78 ARG A C 1
ATOM 592 O O . ARG A 1 78 ? 11.099 1.739 0.339 1.00 98.44 78 ARG A O 1
ATOM 599 N N . LEU A 1 79 ? 10.378 2.614 -1.609 1.00 98.31 79 LEU A N 1
ATOM 600 C CA . LEU A 1 79 ? 11.255 1.819 -2.460 1.00 98.31 79 LEU A CA 1
ATOM 601 C C . LEU A 1 79 ? 12.217 2.712 -3.239 1.00 98.31 79 LEU A C 1
ATOM 603 O O . LEU A 1 79 ? 11.806 3.660 -3.913 1.00 98.31 79 LEU A O 1
ATOM 607 N N . THR A 1 80 ? 13.489 2.327 -3.188 1.00 98.31 80 THR A N 1
ATOM 608 C CA . THR A 1 80 ? 14.543 2.802 -4.082 1.00 98.31 80 THR A CA 1
ATOM 609 C C . THR A 1 80 ? 15.003 1.609 -4.906 1.00 98.31 80 THR A C 1
ATOM 611 O O . THR A 1 80 ? 15.467 0.618 -4.343 1.00 98.31 80 THR A O 1
ATOM 614 N N . LEU A 1 81 ? 14.826 1.666 -6.223 1.00 98.06 81 LEU A N 1
ATOM 615 C CA . LEU A 1 81 ? 15.195 0.586 -7.134 1.00 98.06 81 LEU A CA 1
ATOM 616 C C . LEU A 1 81 ? 15.533 1.124 -8.520 1.00 98.06 81 LEU A C 1
ATOM 618 O O . LEU A 1 81 ? 14.950 2.111 -8.966 1.00 98.06 81 LEU A O 1
ATOM 622 N N . SER A 1 82 ? 16.426 0.431 -9.219 1.00 97.81 82 SER A N 1
ATOM 623 C CA . SER A 1 82 ? 16.725 0.651 -10.632 1.00 97.81 82 SER A CA 1
ATOM 624 C C . SER A 1 82 ? 16.064 -0.432 -11.486 1.00 97.81 82 SER A C 1
ATOM 626 O O . SER A 1 82 ? 15.971 -1.593 -11.088 1.00 97.81 82 SER A O 1
ATOM 628 N N . TYR A 1 83 ? 15.566 -0.050 -12.663 1.00 97.69 83 TYR A N 1
ATOM 629 C CA . TYR A 1 83 ? 15.025 -0.987 -13.646 1.00 97.69 83 TYR A CA 1
ATOM 630 C C . TYR A 1 83 ? 15.081 -0.358 -15.038 1.00 97.69 83 TYR A C 1
ATOM 632 O O . TYR A 1 83 ? 14.831 0.836 -15.183 1.00 97.69 83 TYR A O 1
ATOM 640 N N . ASN A 1 84 ? 15.393 -1.150 -16.063 1.00 97.25 84 ASN A N 1
ATOM 641 C CA . ASN A 1 84 ? 15.576 -0.658 -17.433 1.00 97.25 84 ASN A CA 1
ATOM 642 C C . ASN A 1 84 ? 14.273 -0.159 -18.081 1.00 97.25 84 ASN A C 1
ATOM 644 O O . ASN A 1 84 ? 14.311 0.762 -18.892 1.00 97.25 84 ASN A O 1
ATOM 648 N N . ARG A 1 85 ? 13.128 -0.758 -17.732 1.00 97.69 85 ARG A N 1
ATOM 649 C CA . ARG A 1 85 ? 11.803 -0.337 -18.197 1.00 97.69 85 ARG A CA 1
ATOM 650 C C . ARG A 1 85 ? 10.783 -0.417 -17.071 1.00 97.69 85 ARG A C 1
ATOM 652 O O . ARG A 1 85 ? 10.176 -1.454 -16.819 1.00 97.69 85 ARG A O 1
ATOM 659 N N . ARG A 1 86 ? 10.582 0.702 -16.382 1.00 98.00 86 ARG A N 1
ATOM 660 C CA . ARG A 1 86 ? 9.774 0.787 -15.158 1.00 98.00 86 ARG A CA 1
ATOM 661 C C . ARG A 1 86 ? 8.329 0.310 -15.322 1.00 98.00 86 ARG A C 1
ATOM 663 O O . ARG A 1 86 ? 7.776 -0.262 -14.387 1.00 98.00 86 ARG A O 1
ATOM 670 N N . GLY A 1 87 ? 7.725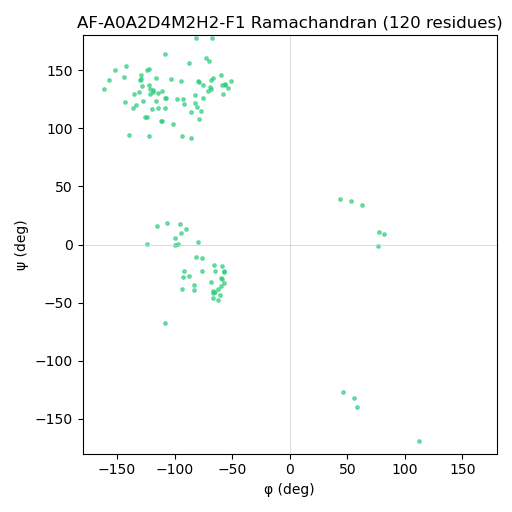 0.503 -16.493 1.00 98.00 87 GLY A N 1
ATOM 671 C CA . GLY A 1 87 ? 6.355 0.076 -16.781 1.00 98.00 87 GLY A CA 1
ATOM 672 C C . GLY A 1 87 ? 6.130 -1.433 -16.798 1.00 98.00 87 GLY A C 1
ATOM 673 O O . GLY A 1 87 ? 4.981 -1.859 -16.669 1.00 98.00 87 GLY A O 1
ATOM 674 N N . ASP A 1 88 ? 7.197 -2.228 -16.912 1.00 97.81 88 ASP A N 1
ATOM 675 C CA . ASP A 1 88 ? 7.120 -3.692 -16.907 1.00 97.81 88 ASP A CA 1
ATOM 676 C C . ASP A 1 88 ? 7.027 -4.261 -15.476 1.00 97.81 88 ASP A C 1
ATOM 678 O O . ASP A 1 88 ? 6.714 -5.437 -15.286 1.00 97.81 88 ASP A O 1
ATOM 682 N N . LEU A 1 89 ? 7.240 -3.426 -14.451 1.00 98.25 89 LEU A N 1
ATOM 683 C CA . LEU A 1 89 ? 7.138 -3.823 -13.051 1.00 98.25 89 LEU A CA 1
ATOM 684 C C . LEU A 1 89 ? 5.684 -3.888 -12.575 1.00 98.25 89 LEU A C 1
ATOM 686 O O . LEU A 1 89 ? 4.875 -2.991 -12.819 1.00 98.25 89 LEU A O 1
ATOM 690 N N . ALA A 1 90 ? 5.392 -4.914 -11.778 1.00 98.44 90 ALA A N 1
ATOM 691 C CA . ALA A 1 90 ? 4.212 -4.972 -10.928 1.00 98.44 90 ALA A CA 1
ATOM 692 C C . ALA A 1 90 ? 4.639 -5.282 -9.489 1.00 98.44 90 ALA A C 1
ATOM 694 O O . ALA A 1 90 ? 5.289 -6.295 -9.230 1.00 98.44 90 ALA A O 1
ATOM 695 N N . ILE A 1 91 ? 4.264 -4.420 -8.545 1.00 98.69 91 ILE A N 1
ATOM 696 C CA . ILE A 1 91 ? 4.710 -4.490 -7.149 1.00 98.69 91 ILE A CA 1
ATOM 697 C C . ILE A 1 91 ? 3.508 -4.786 -6.261 1.00 98.69 91 ILE A C 1
ATOM 699 O O . ILE A 1 91 ? 2.476 -4.117 -6.342 1.00 98.69 91 ILE A O 1
ATOM 703 N N . HIS A 1 92 ? 3.657 -5.780 -5.389 1.00 98.62 92 HIS A N 1
ATOM 704 C CA . HIS A 1 92 ? 2.628 -6.181 -4.440 1.00 98.62 92 HIS A CA 1
ATOM 705 C C . HIS A 1 92 ? 3.204 -6.271 -3.031 1.00 98.62 92 HIS A C 1
ATOM 707 O O . HIS A 1 92 ? 4.340 -6.700 -2.847 1.00 98.62 92 HIS A O 1
ATOM 713 N N . LEU A 1 93 ? 2.386 -5.927 -2.042 1.00 98.62 93 LEU A N 1
ATOM 714 C CA . LEU A 1 93 ? 2.684 -6.092 -0.625 1.00 98.62 93 LEU A CA 1
ATOM 715 C C . LEU A 1 93 ? 1.616 -6.980 0.008 1.00 98.62 93 LEU A C 1
ATOM 717 O O . LEU A 1 93 ? 0.425 -6.780 -0.223 1.00 98.62 93 LEU A O 1
ATOM 721 N N . VAL A 1 94 ? 2.034 -7.963 0.803 1.00 98.62 94 VAL A N 1
ATOM 722 C CA . VAL A 1 94 ? 1.121 -8.880 1.495 1.00 98.62 94 VAL A CA 1
ATOM 723 C C . VAL A 1 94 ? 1.268 -8.683 2.997 1.00 98.62 94 VAL A C 1
ATOM 725 O O . VAL A 1 94 ? 2.366 -8.797 3.537 1.00 98.62 94 VAL A O 1
ATOM 728 N N . SER A 1 95 ? 0.164 -8.369 3.678 1.00 98.25 95 SER A N 1
ATOM 729 C CA . SER A 1 95 ? 0.158 -8.233 5.137 1.00 98.25 95 SER A CA 1
ATOM 730 C C . SER A 1 95 ? 0.274 -9.599 5.834 1.00 98.25 95 SER A C 1
ATOM 732 O O . SER A 1 95 ? -0.088 -10.617 5.240 1.00 98.25 95 SER A O 1
ATOM 734 N N . PRO A 1 96 ? 0.670 -9.652 7.123 1.00 97.56 96 PRO A N 1
ATOM 735 C CA . PRO A 1 96 ? 0.680 -10.900 7.895 1.00 97.56 96 PRO A CA 1
ATOM 736 C C . PRO A 1 96 ? -0.682 -11.611 7.960 1.00 97.56 96 PRO A C 1
ATOM 738 O O . PRO A 1 96 ? -0.738 -12.820 8.146 1.00 97.56 96 PRO A O 1
ATOM 741 N N . MET A 1 97 ? -1.783 -10.872 7.776 1.00 97.88 97 MET A N 1
ATOM 742 C CA . MET A 1 97 ? -3.146 -11.417 7.716 1.00 97.88 97 MET A CA 1
ATOM 743 C C . MET A 1 97 ? -3.577 -11.804 6.288 1.00 97.88 97 MET A C 1
ATOM 745 O O . MET A 1 97 ? -4.766 -11.965 6.023 1.00 97.88 97 MET A O 1
ATOM 749 N N . GLY A 1 98 ? -2.641 -11.882 5.338 1.00 97.81 98 GLY A N 1
ATOM 750 C CA . GLY A 1 98 ? -2.887 -12.329 3.964 1.00 97.81 98 GLY A CA 1
ATOM 751 C C . GLY A 1 98 ? -3.558 -11.301 3.048 1.00 97.81 98 GLY A C 1
ATOM 752 O O . GLY A 1 98 ? -3.974 -11.643 1.944 1.00 97.81 98 GLY A O 1
ATOM 753 N N . THR A 1 99 ? -3.677 -10.033 3.458 1.00 98.50 99 THR A N 1
ATOM 754 C CA . THR A 1 99 ? -4.236 -8.995 2.574 1.00 98.50 99 THR A CA 1
ATOM 755 C C . THR A 1 99 ? -3.187 -8.580 1.550 1.00 98.50 99 THR A C 1
ATOM 757 O O . THR A 1 99 ? -2.160 -8.021 1.928 1.00 98.50 99 THR A O 1
ATOM 760 N N . ARG A 1 100 ? -3.441 -8.849 0.264 1.00 98.38 100 ARG A N 1
ATOM 761 C CA . ARG A 1 100 ? -2.565 -8.460 -0.851 1.00 98.38 100 ARG A CA 1
ATOM 762 C C . ARG A 1 100 ? -2.966 -7.095 -1.416 1.00 98.38 100 ARG A C 1
ATOM 764 O O . ARG A 1 100 ? -4.070 -6.942 -1.934 1.00 98.38 100 ARG A O 1
ATOM 771 N N . SER A 1 101 ? -2.039 -6.145 -1.380 1.00 98.62 101 SER A N 1
ATOM 772 C CA . SER A 1 101 ? -2.157 -4.811 -1.969 1.00 98.62 101 SER A CA 1
ATOM 773 C C . SER A 1 101 ? -1.284 -4.697 -3.217 1.00 98.62 101 SER A C 1
ATOM 775 O O . SER A 1 101 ? -0.087 -4.965 -3.160 1.00 98.62 101 SER A O 1
ATOM 777 N N . THR A 1 102 ? -1.865 -4.290 -4.343 1.00 98.56 102 THR A N 1
ATOM 778 C CA . THR A 1 102 ? -1.143 -3.863 -5.547 1.00 98.56 102 THR A CA 1
ATOM 779 C C . THR A 1 102 ? -0.646 -2.434 -5.353 1.00 98.56 102 THR A C 1
ATOM 781 O O . THR A 1 102 ? -1.448 -1.506 -5.352 1.00 98.56 102 THR A O 1
ATOM 784 N N . LEU A 1 103 ? 0.664 -2.272 -5.173 1.00 98.56 103 LEU A N 1
ATOM 785 C CA . LEU A 1 103 ? 1.324 -0.971 -5.014 1.00 98.56 103 LEU A CA 1
ATOM 786 C C . LEU A 1 103 ? 1.617 -0.317 -6.368 1.00 98.56 103 LEU A C 1
ATOM 788 O O . LEU A 1 103 ? 1.538 0.898 -6.519 1.00 98.56 103 LEU A O 1
ATOM 792 N N . LEU A 1 104 ? 1.940 -1.141 -7.364 1.00 98.56 104 LEU A N 1
ATOM 793 C CA . LEU A 1 104 ? 2.170 -0.723 -8.739 1.00 98.56 104 LEU A CA 1
ATOM 794 C C . LEU A 1 104 ? 1.609 -1.796 -9.669 1.00 98.56 104 LEU A C 1
ATOM 796 O O . LEU A 1 104 ? 2.003 -2.958 -9.583 1.00 98.56 104 LEU A O 1
ATOM 800 N N . ALA A 1 105 ? 0.693 -1.410 -10.551 1.00 98.00 105 ALA A N 1
ATOM 801 C CA . ALA A 1 105 ? 0.291 -2.237 -11.683 1.00 98.00 105 ALA A CA 1
ATOM 802 C C . ALA A 1 105 ? 1.226 -1.978 -12.873 1.00 98.00 105 ALA A C 1
ATOM 804 O O . ALA A 1 105 ? 1.796 -0.890 -12.979 1.00 98.00 105 ALA A O 1
ATOM 805 N N . ALA A 1 106 ? 1.327 -2.942 -13.791 1.00 97.94 106 ALA A N 1
ATOM 806 C CA . ALA A 1 106 ? 2.057 -2.746 -15.038 1.00 97.94 106 ALA A CA 1
ATOM 807 C C . ALA A 1 106 ? 1.498 -1.536 -15.806 1.00 97.94 106 ALA A C 1
ATOM 809 O O . ALA A 1 106 ? 0.282 -1.348 -15.914 1.00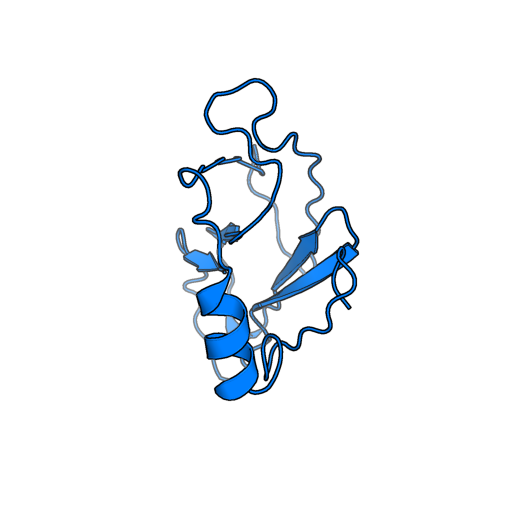 97.94 106 ALA A O 1
ATOM 810 N N . ARG A 1 107 ? 2.393 -0.713 -16.353 1.00 98.38 107 ARG A N 1
ATOM 811 C CA . ARG A 1 107 ? 2.060 0.501 -17.106 1.00 98.38 107 ARG A CA 1
ATOM 812 C C . ARG A 1 107 ? 2.673 0.394 -18.502 1.00 98.38 107 ARG A C 1
ATOM 814 O O . ARG A 1 107 ? 3.804 0.830 -1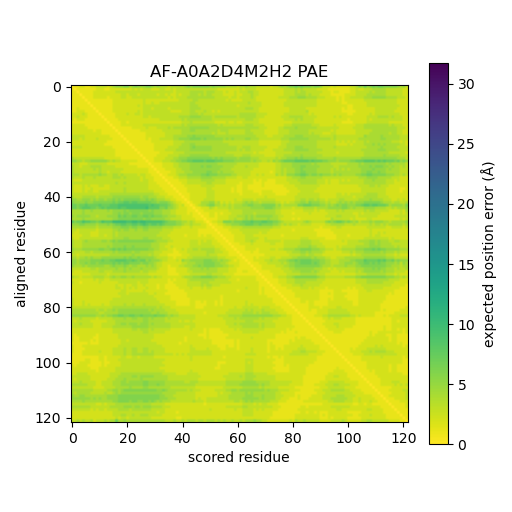8.691 1.00 98.38 107 ARG A O 1
ATOM 821 N N . PRO A 1 108 ? 1.937 -0.109 -19.512 1.00 97.88 108 PRO A N 1
ATOM 822 C CA . PRO A 1 108 ? 2.499 -0.408 -20.837 1.00 97.88 108 PRO A CA 1
ATOM 823 C C . PRO A 1 108 ? 3.174 0.776 -21.546 1.00 97.88 108 PRO A C 1
ATOM 825 O O . PRO A 1 108 ? 4.005 0.575 -22.429 1.00 97.88 108 PRO A O 1
ATOM 828 N N . ARG A 1 109 ? 2.802 2.007 -21.170 1.00 98.31 109 ARG A N 1
ATOM 829 C CA . ARG A 1 109 ? 3.314 3.261 -21.742 1.00 98.31 109 ARG A CA 1
ATOM 830 C C . ARG A 1 109 ? 4.454 3.900 -20.936 1.00 98.31 109 ARG A C 1
ATOM 832 O O . ARG A 1 109 ? 4.925 4.964 -21.315 1.00 98.31 109 ARG A O 1
ATOM 839 N N . ASP A 1 110 ? 4.878 3.297 -19.826 1.00 98.38 110 ASP A N 1
ATOM 840 C CA . ASP A 1 110 ? 5.991 3.796 -19.011 1.00 98.38 110 ASP A CA 1
ATOM 841 C C . ASP A 1 110 ? 7.302 3.119 -19.428 1.00 98.38 110 ASP A C 1
ATOM 843 O O . ASP A 1 110 ? 7.650 2.034 -18.965 1.00 98.38 110 ASP A O 1
ATOM 847 N N . PHE A 1 111 ? 8.025 3.769 -20.338 1.00 98.19 111 PHE A N 1
ATOM 848 C CA . PHE A 1 111 ? 9.302 3.291 -20.880 1.00 98.19 111 PHE A CA 1
ATOM 849 C C . PHE A 1 111 ? 10.529 3.852 -20.138 1.00 98.19 111 PHE A C 1
ATOM 851 O O . PHE A 1 111 ? 11.645 3.705 -20.622 1.00 98.19 111 PHE A O 1
ATOM 858 N N . SER A 1 112 ? 10.339 4.522 -18.995 1.00 98.31 112 SER A N 1
ATOM 859 C CA . SER A 1 112 ? 11.431 5.155 -18.238 1.00 98.31 112 SER A CA 1
ATOM 860 C C . SER A 1 112 ? 12.401 4.122 -17.653 1.00 98.31 112 SER A C 1
ATOM 862 O O . SER A 1 112 ? 11.977 3.069 -17.167 1.00 98.31 112 SER A O 1
ATOM 864 N N . ALA A 1 113 ? 13.690 4.474 -17.652 1.00 97.88 113 ALA A N 1
ATOM 865 C CA . ALA A 1 113 ? 14.778 3.723 -17.024 1.00 97.88 113 ALA A CA 1
ATOM 866 C C . ALA A 1 113 ? 15.192 4.295 -15.648 1.00 97.88 113 ALA A C 1
ATOM 868 O O . ALA A 1 113 ? 16.156 3.829 -15.046 1.00 97.88 113 ALA A O 1
ATOM 869 N N . ASP A 1 114 ? 14.467 5.296 -15.133 1.00 97.69 114 ASP A N 1
ATOM 870 C CA . ASP A 1 114 ? 14.838 6.017 -13.901 1.00 97.69 114 ASP A CA 1
ATOM 871 C C . ASP A 1 114 ? 14.543 5.210 -12.626 1.00 97.69 114 ASP A C 1
ATOM 873 O O . ASP A 1 114 ? 14.942 5.596 -11.529 1.00 97.69 114 ASP A O 1
ATOM 877 N N . GLY A 1 115 ? 13.796 4.106 -12.751 1.00 97.19 115 GLY A N 1
ATOM 878 C CA . GLY A 1 115 ? 13.338 3.319 -11.610 1.00 97.19 115 GLY A CA 1
ATOM 879 C C . GLY A 1 115 ? 12.487 4.139 -10.630 1.00 97.19 115 GLY A C 1
ATOM 880 O O . GLY A 1 115 ? 11.641 4.945 -11.039 1.00 97.19 115 GLY A O 1
ATOM 881 N N . PHE A 1 116 ? 12.694 3.905 -9.334 1.00 98.50 116 PHE A N 1
ATOM 882 C CA . PHE A 1 116 ? 12.084 4.660 -8.237 1.00 98.50 116 PHE A CA 1
ATOM 883 C C . PHE A 1 116 ? 13.162 5.100 -7.245 1.00 98.50 116 PHE A C 1
ATOM 885 O O . PHE A 1 116 ? 14.077 4.336 -6.948 1.00 98.50 116 PHE A O 1
ATOM 892 N N . ASN A 1 117 ? 13.032 6.312 -6.705 1.00 98.25 117 ASN A N 1
ATOM 893 C CA . ASN A 1 117 ? 13.957 6.879 -5.724 1.00 98.25 117 ASN A CA 1
ATOM 894 C C . ASN A 1 117 ? 13.182 7.328 -4.479 1.00 98.25 117 ASN A C 1
ATOM 896 O O . ASN A 1 117 ? 12.408 8.279 -4.571 1.00 98.25 117 ASN A O 1
ATOM 900 N N . ASP A 1 118 ? 13.351 6.616 -3.359 1.00 97.81 118 ASP A N 1
ATOM 901 C CA . ASP A 1 118 ? 12.611 6.810 -2.098 1.00 97.81 118 ASP A CA 1
ATOM 902 C C . ASP A 1 118 ? 11.095 7.025 -2.303 1.00 97.81 118 ASP A C 1
ATOM 904 O O . ASP A 1 118 ? 10.441 7.849 -1.655 1.00 97.81 118 ASP A O 1
ATOM 908 N N . TRP A 1 119 ? 10.508 6.286 -3.250 1.00 98.50 119 TRP A N 1
ATOM 909 C CA . TRP A 1 119 ? 9.106 6.466 -3.612 1.00 98.50 119 TRP A CA 1
ATOM 910 C C . TRP A 1 119 ? 8.203 5.747 -2.611 1.00 98.50 119 TRP A C 1
ATOM 912 O O . TRP A 1 119 ? 8.265 4.523 -2.476 1.00 98.50 119 TRP A O 1
ATOM 922 N N . ALA A 1 120 ? 7.349 6.499 -1.915 1.00 98.31 120 ALA A N 1
ATOM 923 C CA . ALA A 1 120 ? 6.436 5.977 -0.903 1.00 98.31 120 ALA A CA 1
ATOM 924 C C . ALA A 1 120 ? 5.124 5.475 -1.527 1.00 98.31 120 ALA A C 1
ATOM 926 O O . ALA A 1 120 ? 4.161 6.228 -1.660 1.00 98.31 120 ALA A O 1
ATOM 927 N N . PHE A 1 121 ? 5.068 4.190 -1.880 1.00 98.44 121 PHE A N 1
ATOM 928 C CA . PHE A 1 121 ? 3.813 3.551 -2.276 1.00 98.44 121 PHE A CA 1
ATOM 929 C C . PHE A 1 121 ? 2.903 3.374 -1.058 1.00 98.44 121 PHE A C 1
ATOM 931 O O . PHE A 1 121 ? 3.366 2.862 -0.036 1.00 98.44 121 PHE A O 1
ATOM 938 N N . MET A 1 122 ? 1.632 3.763 -1.177 1.00 96.06 122 MET A N 1
ATOM 939 C CA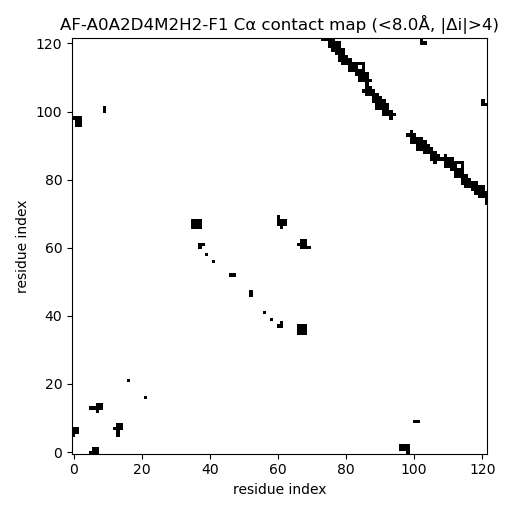 . MET A 1 122 ? 0.585 3.613 -0.159 1.00 96.06 122 MET A CA 1
ATOM 940 C C . MET A 1 122 ? -0.654 2.966 -0.774 1.00 96.06 122 MET A C 1
ATOM 942 O O . MET A 1 122 ? -1.002 3.365 -1.907 1.00 96.06 122 MET A O 1
#

Organism: NCBI:txid129469

Radius of gyration: 17.86 Å; Cα contacts (8 Å, |Δi|>4): 136; chains: 1; bounding box: 48×24×45 Å

Solvent-accessible surface area (backbone atoms only — not comparable to full-atom values): 8159 Å² total; per-residue (Å²): 99,40,69,86,73,45,63,66,41,99,90,47,46,81,52,83,88,51,70,68,60,51,55,61,48,57,78,73,59,74,85,77,78,85,90,65,74,65,84,80,89,84,70,97,64,92,74,80,50,88,95,71,68,85,87,86,80,93,79,71,46,46,64,97,46,96,34,39,57,92,72,88,87,81,67,70,55,66,40,68,48,82,36,77,44,44,16,77,44,66,41,73,49,70,45,98,64,68,32,76,42,78,64,35,70,65,34,96,85,40,70,48,53,78,44,39,73,71,39,69,36,107

Mean predicted aligned error: 2.83 Å

InterPro domains:
  IPR002884 P domain [PF01483] (72-122)
  IPR002884 P domain [PS51829] (32-122)
  IPR008979 Galactose-binding-like domain superfamily [SSF49785] (23-122)

Sequence (122 aa):
TNGVGRKVSHSYGYGLLDAGAMVALAKNWTSVGPQRKCIIDILPEPKDIGKFLEVRQKVDACWGKANSVARLEHVQARLTLSYNRRGDLAIHLVSPMGTRSTLLAARPRDFSADGFNDWAFM